Protein AF-A0A4P8L528-F1 (afdb_monomer_lite)

Structure (mmCIF, N/CA/C/O backbone):
data_AF-A0A4P8L528-F1
#
_entry.id   AF-A0A4P8L528-F1
#
loop_
_atom_site.group_PDB
_atom_site.id
_atom_site.type_symbol
_atom_site.label_atom_id
_atom_site.label_alt_id
_atom_site.label_comp_id
_atom_site.label_asym_id
_atom_site.label_entity_id
_atom_site.label_seq_id
_atom_site.pdbx_PDB_ins_code
_atom_site.Cartn_x
_atom_site.Cartn_y
_atom_site.Cartn_z
_atom_site.occupancy
_atom_site.B_iso_or_equiv
_atom_site.auth_seq_id
_atom_site.auth_comp_id
_atom_site.auth_asym_id
_atom_site.auth_atom_id
_atom_site.pdbx_PDB_model_num
ATOM 1 N N . MET A 1 1 ? 51.705 15.250 -77.398 1.00 45.03 1 MET A N 1
ATOM 2 C CA . MET A 1 1 ? 50.300 15.497 -77.783 1.00 45.03 1 MET A CA 1
ATOM 3 C C . MET A 1 1 ? 49.478 14.331 -77.282 1.00 45.03 1 MET A C 1
ATOM 5 O O . MET A 1 1 ? 49.886 13.203 -77.518 1.00 45.03 1 MET A O 1
ATOM 9 N N . ILE A 1 2 ? 48.402 14.587 -76.538 1.00 58.62 2 ILE A N 1
ATOM 10 C CA . ILE A 1 2 ? 47.480 13.536 -76.095 1.00 58.62 2 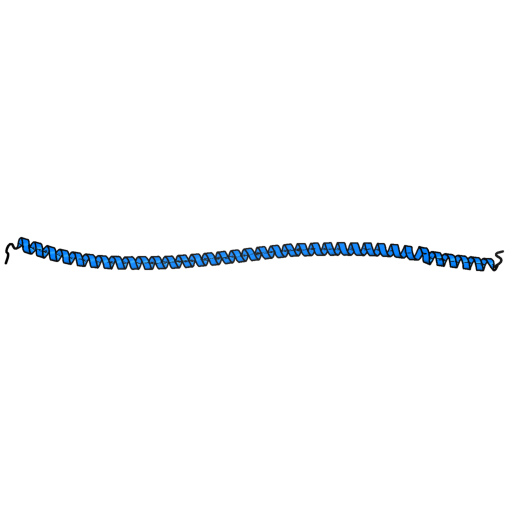ILE A CA 1
ATOM 11 C C . ILE A 1 2 ? 46.756 13.063 -77.354 1.00 58.62 2 ILE A C 1
ATOM 13 O O . ILE A 1 2 ? 45.790 13.682 -77.793 1.00 58.62 2 ILE A O 1
ATOM 17 N N . SER A 1 3 ? 47.293 12.036 -78.007 1.00 61.12 3 SER A N 1
ATOM 18 C CA . SER A 1 3 ? 46.584 11.358 -79.080 1.00 61.12 3 SER A CA 1
ATOM 19 C C . SER A 1 3 ? 45.432 10.602 -78.431 1.00 61.12 3 SER A C 1
ATOM 21 O O . SER A 1 3 ? 45.630 9.724 -77.588 1.00 61.12 3 SER A O 1
ATOM 23 N N . LEU A 1 4 ? 44.214 11.025 -78.766 1.00 63.47 4 LEU A N 1
ATOM 24 C CA . LEU A 1 4 ? 42.974 10.405 -78.326 1.00 63.47 4 LEU A CA 1
ATOM 25 C C . LEU A 1 4 ? 42.874 9.020 -78.984 1.00 63.47 4 LEU A C 1
ATOM 27 O O . LEU A 1 4 ? 42.270 8.853 -80.037 1.00 63.47 4 LEU A O 1
ATOM 31 N N . ASN A 1 5 ? 43.554 8.041 -78.392 1.00 72.75 5 ASN A N 1
ATOM 32 C CA . ASN A 1 5 ? 43.619 6.673 -78.892 1.00 72.75 5 ASN A CA 1
ATOM 33 C C . ASN A 1 5 ? 42.535 5.819 -78.230 1.00 72.75 5 ASN A C 1
ATOM 35 O O . ASN A 1 5 ? 42.133 6.081 -77.094 1.00 72.75 5 ASN A O 1
ATOM 39 N N . ALA A 1 6 ? 42.117 4.743 -78.902 1.00 78.31 6 ALA A N 1
ATOM 40 C CA . ALA A 1 6 ? 41.163 3.763 -78.372 1.00 78.31 6 ALA A CA 1
ATOM 41 C C . ALA A 1 6 ? 41.540 3.251 -76.963 1.00 78.31 6 ALA A C 1
ATOM 43 O O . ALA A 1 6 ? 40.667 2.953 -76.153 1.00 78.31 6 ALA A O 1
ATOM 44 N N . THR A 1 7 ? 42.831 3.238 -76.623 1.00 83.00 7 THR A N 1
ATOM 45 C CA . THR A 1 7 ? 43.360 2.889 -75.298 1.00 83.00 7 THR A CA 1
ATOM 46 C C . THR A 1 7 ? 42.854 3.797 -74.175 1.00 83.00 7 THR A C 1
ATOM 48 O O . THR A 1 7 ? 42.594 3.310 -73.079 1.00 83.00 7 THR A O 1
ATOM 51 N N . LEU A 1 8 ? 42.662 5.098 -74.433 1.00 86.44 8 LEU A N 1
ATOM 52 C CA . LEU A 1 8 ? 42.108 6.038 -73.451 1.00 86.44 8 LEU A CA 1
ATOM 53 C C . LEU A 1 8 ? 40.646 5.691 -73.139 1.00 86.44 8 LEU A C 1
ATOM 55 O O . LEU A 1 8 ? 40.241 5.689 -71.981 1.00 86.44 8 LEU A O 1
ATOM 59 N N . ILE A 1 9 ? 39.870 5.341 -74.169 1.00 87.31 9 ILE A N 1
ATOM 60 C CA . ILE A 1 9 ? 38.470 4.921 -74.025 1.00 87.31 9 ILE A CA 1
ATOM 61 C C . ILE A 1 9 ? 38.394 3.622 -73.213 1.00 87.31 9 ILE A C 1
ATOM 63 O O . ILE A 1 9 ? 37.599 3.525 -72.279 1.00 87.31 9 ILE A O 1
ATOM 67 N N . VAL A 1 10 ? 39.265 2.652 -73.509 1.00 90.00 10 VAL A N 1
ATOM 68 C CA . VAL A 1 10 ? 39.362 1.396 -72.748 1.00 90.00 10 VAL A CA 1
ATOM 69 C C . VAL A 1 10 ? 39.761 1.652 -71.289 1.00 90.00 10 VAL A C 1
ATOM 71 O O . VAL A 1 10 ? 39.169 1.067 -70.385 1.00 90.00 10 VAL A O 1
ATOM 74 N N . GLN A 1 11 ? 40.706 2.559 -71.028 1.00 90.62 11 GLN A N 1
ATOM 75 C CA . GLN A 1 11 ? 41.125 2.915 -69.669 1.00 90.62 11 GLN A CA 1
ATOM 76 C C . GLN A 1 11 ? 40.004 3.598 -68.871 1.00 90.62 11 GLN A C 1
ATOM 78 O O . GLN A 1 11 ? 39.810 3.279 -67.698 1.00 90.62 11 GLN A O 1
ATOM 83 N N . VAL A 1 12 ? 39.234 4.494 -69.498 1.00 93.62 12 VAL A N 1
ATOM 84 C CA . VAL A 1 12 ? 38.057 5.121 -68.872 1.00 93.62 12 VAL A CA 1
ATOM 85 C C . VAL A 1 12 ? 36.981 4.079 -68.575 1.00 93.62 12 VAL A C 1
ATOM 87 O O . VAL A 1 12 ? 36.444 4.064 -67.469 1.00 93.62 12 VAL A O 1
ATOM 90 N N . ALA A 1 13 ? 36.699 3.171 -69.512 1.00 94.12 13 ALA A N 1
ATOM 91 C CA . ALA A 1 13 ? 35.741 2.089 -69.295 1.00 94.12 13 ALA A CA 1
ATOM 92 C C . ALA A 1 13 ? 36.164 1.176 -68.129 1.00 94.12 13 ALA A C 1
ATOM 94 O O . ALA A 1 13 ? 35.337 0.836 -67.283 1.00 94.12 13 ALA A O 1
ATOM 95 N N . LEU A 1 14 ? 37.454 0.838 -68.033 1.00 93.62 14 LEU A N 1
ATOM 96 C CA . LEU A 1 14 ? 37.996 0.039 -66.933 1.00 93.62 14 LEU A CA 1
ATOM 97 C C . LEU A 1 14 ? 37.909 0.779 -65.590 1.00 93.62 14 LEU A C 1
ATOM 99 O O . LEU A 1 14 ? 37.520 0.182 -64.589 1.00 93.62 14 LEU A O 1
ATOM 103 N N . PHE A 1 15 ? 38.221 2.079 -65.563 1.00 95.06 15 PHE A N 1
ATOM 104 C CA . PHE A 1 15 ? 38.097 2.908 -64.363 1.00 95.06 15 PHE A CA 1
ATOM 105 C C . PHE A 1 15 ? 36.643 3.015 -63.890 1.00 95.06 15 PHE A C 1
ATOM 107 O O . PHE A 1 15 ? 36.373 2.848 -62.703 1.00 95.06 15 PHE A O 1
ATOM 114 N N . LEU A 1 16 ? 35.694 3.224 -64.807 1.00 95.56 16 LEU A N 1
ATOM 115 C CA . LEU A 1 16 ? 34.265 3.236 -64.484 1.00 95.56 16 LEU A CA 1
ATOM 116 C C . LEU A 1 16 ? 33.781 1.865 -63.996 1.00 95.56 16 LEU A C 1
ATOM 118 O O . LEU A 1 16 ? 33.020 1.799 -63.031 1.00 95.56 16 LEU A O 1
ATOM 122 N N . GLY A 1 17 ? 34.258 0.773 -64.602 1.00 95.56 17 GLY A N 1
ATOM 123 C CA . GLY A 1 17 ? 33.993 -0.588 -64.136 1.00 95.56 17 GLY A CA 1
ATOM 124 C C . GLY A 1 17 ? 34.519 -0.830 -62.718 1.00 95.56 17 GLY A C 1
ATOM 125 O O . GLY A 1 17 ? 33.781 -1.315 -61.860 1.00 95.56 17 GLY A O 1
ATOM 126 N N . LEU A 1 18 ? 35.759 -0.424 -62.434 1.00 94.12 18 LEU A N 1
ATOM 127 C CA . LEU A 1 18 ? 36.357 -0.511 -61.100 1.00 94.12 18 LEU A CA 1
ATOM 128 C C . LEU A 1 18 ? 35.583 0.330 -60.079 1.00 94.12 18 LEU A C 1
ATOM 130 O O . LEU A 1 18 ? 35.301 -0.153 -58.985 1.00 94.12 18 LEU A O 1
ATOM 134 N N . LEU A 1 19 ? 35.203 1.561 -60.433 1.00 93.88 19 LEU A N 1
ATOM 135 C CA . LEU A 1 19 ? 34.415 2.445 -59.574 1.00 93.88 19 LEU A CA 1
ATOM 136 C C . LEU A 1 19 ? 33.054 1.820 -59.262 1.00 93.88 19 LEU A C 1
ATOM 138 O O . LEU A 1 19 ? 32.632 1.818 -58.107 1.00 93.88 19 LEU A O 1
ATOM 142 N N . PHE A 1 20 ? 32.394 1.221 -60.254 1.00 94.88 20 PHE A N 1
ATOM 143 C CA . PHE A 1 20 ? 31.135 0.511 -60.051 1.00 94.88 20 PHE A CA 1
ATOM 144 C C . PHE A 1 20 ? 31.289 -0.669 -59.082 1.00 94.88 20 PHE A C 1
ATOM 146 O O . PHE A 1 20 ? 30.510 -0.790 -58.132 1.00 94.88 20 PHE A O 1
ATOM 153 N N . VAL A 1 21 ? 32.321 -1.500 -59.269 1.00 94.38 21 VAL A N 1
ATOM 154 C CA . VAL A 1 21 ? 32.621 -2.626 -58.372 1.00 94.38 21 VAL A CA 1
ATOM 155 C C . VAL A 1 21 ? 32.934 -2.129 -56.960 1.00 94.38 21 VAL A C 1
ATOM 157 O O . VAL A 1 21 ? 32.362 -2.638 -55.999 1.00 94.38 21 VAL A O 1
ATOM 160 N N . LEU A 1 22 ? 33.768 -1.099 -56.815 1.00 91.75 22 LEU A N 1
ATOM 161 C CA . LEU A 1 22 ? 34.143 -0.535 -55.517 1.00 91.75 22 LEU A CA 1
ATOM 162 C C . LEU A 1 22 ? 32.946 0.102 -54.797 1.00 91.75 22 LEU A C 1
ATOM 164 O O . LEU A 1 22 ? 32.767 -0.084 -53.593 1.00 91.75 22 LEU A O 1
ATOM 168 N N . ASN A 1 23 ? 32.083 0.806 -55.528 1.00 91.44 23 ASN A N 1
ATOM 169 C CA . ASN A 1 23 ? 30.860 1.383 -54.980 1.00 91.44 23 ASN A CA 1
ATOM 170 C C . ASN A 1 23 ? 29.905 0.295 -54.466 1.00 91.44 23 ASN A C 1
ATOM 172 O O . ASN A 1 23 ? 29.353 0.407 -53.368 1.00 91.44 23 ASN A O 1
ATOM 176 N N . ARG A 1 24 ? 29.747 -0.791 -55.235 1.00 92.12 24 ARG A N 1
ATOM 177 C CA . ARG A 1 24 ? 28.898 -1.933 -54.873 1.00 92.12 24 ARG A CA 1
ATOM 178 C C . ARG A 1 24 ? 29.468 -2.726 -53.693 1.00 92.12 24 ARG A C 1
ATOM 180 O O . ARG A 1 24 ? 28.686 -3.147 -52.843 1.00 92.12 24 ARG A O 1
ATOM 187 N N . LEU A 1 25 ? 30.786 -2.935 -53.656 1.00 92.69 25 LEU A N 1
ATOM 188 C CA . LEU A 1 25 ? 31.451 -3.850 -52.724 1.00 92.69 25 LEU A CA 1
ATOM 189 C C . LEU A 1 25 ? 31.930 -3.182 -51.427 1.00 92.69 25 LEU A C 1
ATOM 191 O O . LEU A 1 25 ? 31.950 -3.845 -50.399 1.00 92.69 25 LEU A O 1
ATOM 195 N N . MET A 1 26 ? 32.299 -1.897 -51.446 1.00 90.81 26 MET A N 1
ATOM 196 C CA . MET A 1 26 ? 32.796 -1.184 -50.259 1.00 90.81 26 MET A CA 1
ATOM 197 C C . MET A 1 26 ? 31.900 -0.029 -49.820 1.00 90.81 26 MET A C 1
ATOM 199 O O . MET A 1 26 ? 31.471 -0.003 -48.669 1.00 90.81 26 MET A O 1
ATOM 203 N N . ILE A 1 27 ? 31.593 0.919 -50.708 1.00 90.38 27 ILE A N 1
ATOM 204 C CA . ILE A 1 27 ? 30.944 2.179 -50.298 1.00 90.38 27 ILE A CA 1
ATOM 205 C C . ILE A 1 27 ? 29.537 1.917 -49.740 1.00 90.38 27 ILE A C 1
ATOM 207 O O . ILE A 1 27 ? 29.205 2.354 -48.638 1.00 90.38 27 ILE A O 1
ATOM 211 N N . GLN A 1 28 ? 28.728 1.141 -50.468 1.00 91.25 28 GLN A N 1
ATOM 212 C CA . GLN A 1 28 ? 27.383 0.740 -50.045 1.00 91.25 28 GLN A CA 1
ATOM 213 C C . GLN A 1 28 ? 27.354 0.011 -48.685 1.00 91.25 28 GLN A C 1
ATOM 215 O O . GLN A 1 28 ? 26.610 0.457 -47.808 1.00 91.25 28 GLN A O 1
ATOM 220 N N . PRO A 1 29 ? 28.106 -1.089 -48.463 1.00 91.56 29 PRO A N 1
ATOM 221 C CA . PRO A 1 29 ? 28.043 -1.810 -47.192 1.00 91.56 29 PRO A CA 1
ATOM 222 C C . PRO A 1 29 ? 28.608 -1.016 -46.011 1.00 91.56 29 PRO A C 1
ATOM 224 O O . PRO A 1 29 ? 28.029 -1.079 -44.929 1.00 91.56 29 PRO A O 1
ATOM 227 N N . ILE A 1 30 ? 29.670 -0.224 -46.202 1.00 92.56 30 ILE A N 1
ATOM 228 C CA . ILE A 1 30 ? 30.233 0.609 -45.125 1.00 92.56 30 ILE A CA 1
ATOM 229 C C . ILE A 1 30 ? 29.211 1.653 -44.668 1.00 92.56 30 ILE A C 1
ATOM 231 O O . ILE A 1 30 ? 28.976 1.805 -43.470 1.00 92.56 30 ILE A O 1
ATOM 235 N N . HIS A 1 31 ? 28.555 2.335 -45.610 1.00 93.25 31 HIS A N 1
ATOM 236 C CA . HIS A 1 31 ? 27.549 3.339 -45.273 1.00 93.25 31 HIS A CA 1
ATOM 237 C C . HIS A 1 31 ? 26.336 2.727 -44.559 1.00 93.25 31 HIS A C 1
ATOM 239 O O . HIS A 1 31 ? 25.850 3.281 -43.575 1.00 93.25 31 HIS A O 1
ATOM 245 N N . ARG A 1 32 ? 25.876 1.548 -45.007 1.00 93.56 32 ARG A N 1
ATOM 246 C CA . ARG A 1 32 ? 24.792 0.811 -44.335 1.00 93.56 32 ARG A CA 1
ATOM 247 C C . ARG A 1 32 ? 25.153 0.457 -42.895 1.00 93.56 32 ARG A C 1
ATOM 249 O O . ARG A 1 32 ? 24.345 0.707 -42.011 1.00 93.56 32 ARG A O 1
ATOM 256 N N . LEU A 1 33 ? 26.365 -0.045 -42.654 1.00 93.44 33 LEU A N 1
ATOM 257 C CA . LEU A 1 33 ? 26.818 -0.413 -41.311 1.00 93.44 33 LEU A CA 1
ATOM 258 C C . LEU A 1 33 ? 26.883 0.795 -40.364 1.00 93.44 33 LEU A C 1
ATOM 260 O O . LEU A 1 33 ? 26.537 0.679 -39.190 1.00 93.44 33 LEU A O 1
ATOM 264 N N . ILE A 1 34 ? 27.326 1.955 -40.858 1.00 94.06 34 ILE A N 1
ATOM 265 C CA . ILE A 1 34 ? 27.357 3.191 -40.062 1.00 94.06 34 ILE A CA 1
ATOM 266 C C . ILE A 1 34 ? 25.931 3.617 -39.697 1.00 94.06 34 ILE A C 1
ATOM 268 O O . ILE A 1 34 ? 25.652 3.848 -38.522 1.00 94.06 34 ILE A O 1
ATOM 272 N N . LEU A 1 35 ? 25.018 3.649 -40.673 1.00 95.38 35 LEU A N 1
ATOM 273 C CA . LEU A 1 35 ? 23.615 3.999 -40.437 1.00 95.38 35 LEU A CA 1
ATOM 274 C C . LEU A 1 35 ? 22.931 3.042 -39.457 1.00 95.38 35 LEU A C 1
ATOM 276 O O . LEU A 1 35 ? 22.220 3.496 -38.564 1.00 95.38 35 LEU A O 1
ATOM 280 N N . GLU A 1 36 ? 23.162 1.738 -39.601 1.00 95.44 36 GLU A N 1
ATOM 281 C CA . GLU A 1 36 ? 22.602 0.711 -38.722 1.00 95.44 36 GLU A CA 1
ATOM 282 C C . GLU A 1 36 ? 23.106 0.877 -37.285 1.00 95.44 36 GLU A C 1
ATOM 284 O O . GLU A 1 36 ? 22.314 0.860 -36.345 1.00 95.44 36 GLU A O 1
ATOM 289 N N . ARG A 1 37 ? 24.407 1.137 -37.100 1.00 95.50 37 ARG A N 1
ATOM 290 C CA . ARG A 1 37 ? 24.972 1.434 -35.774 1.00 95.50 37 ARG A CA 1
ATOM 291 C C . ARG A 1 37 ? 24.363 2.685 -35.162 1.00 95.50 37 ARG A C 1
ATOM 293 O O . ARG A 1 37 ? 24.012 2.676 -33.985 1.00 95.50 37 ARG A O 1
ATOM 300 N N . GLU A 1 38 ? 24.227 3.756 -35.935 1.00 95.69 38 GLU A N 1
ATOM 301 C CA . GLU A 1 38 ? 23.597 4.971 -35.433 1.00 95.69 38 GLU A CA 1
ATOM 302 C C . GLU A 1 38 ? 22.125 4.758 -35.069 1.00 95.69 38 GLU A C 1
ATOM 304 O O . GLU A 1 38 ? 21.674 5.263 -34.042 1.00 95.69 38 GLU A O 1
ATOM 309 N N . GLN A 1 39 ? 21.368 4.023 -35.891 1.00 96.56 39 GLN A N 1
ATOM 310 C CA . GLN A 1 39 ? 19.979 3.667 -35.596 1.00 96.56 39 GLN A CA 1
ATOM 311 C C . GLN A 1 39 ? 19.897 2.850 -34.311 1.00 96.56 39 GLN A C 1
ATOM 313 O O . GLN A 1 39 ? 19.163 3.233 -33.408 1.00 96.56 39 GLN A O 1
ATOM 318 N N . HIS A 1 40 ? 20.727 1.817 -34.175 1.00 96.00 40 HIS A N 1
ATOM 319 C CA . HIS A 1 40 ? 20.752 0.979 -32.984 1.00 96.00 40 HIS A CA 1
ATOM 320 C C . HIS A 1 40 ? 21.070 1.778 -31.711 1.00 96.00 40 HIS A C 1
ATOM 322 O O . HIS A 1 40 ? 20.409 1.612 -30.689 1.00 96.00 40 HIS A O 1
ATOM 328 N N . LEU A 1 41 ? 22.039 2.699 -31.771 1.00 95.69 41 LEU A N 1
ATOM 329 C CA . LEU A 1 41 ? 22.369 3.570 -30.639 1.00 95.69 41 LEU A CA 1
ATOM 330 C C . LEU A 1 41 ? 21.241 4.552 -30.302 1.00 95.69 41 LEU A C 1
ATOM 332 O O . LEU A 1 41 ? 20.975 4.793 -29.122 1.00 95.69 41 LEU A O 1
ATOM 336 N N . ARG A 1 42 ? 20.574 5.120 -31.315 1.00 96.69 42 ARG A N 1
ATOM 337 C CA . ARG A 1 42 ? 19.405 5.988 -31.111 1.00 96.69 42 ARG A CA 1
ATOM 338 C C . ARG A 1 42 ? 18.256 5.219 -30.466 1.00 96.69 42 ARG A C 1
ATOM 340 O O . ARG A 1 42 ? 17.695 5.698 -29.484 1.00 96.69 42 ARG A O 1
ATOM 347 N N . ASP A 1 43 ? 17.957 4.026 -30.961 1.00 96.81 43 ASP A N 1
ATOM 348 C CA . ASP A 1 43 ? 16.889 3.181 -30.433 1.00 96.81 43 ASP A CA 1
ATOM 349 C C . ASP A 1 43 ? 17.179 2.759 -28.996 1.00 96.81 43 ASP A C 1
ATOM 351 O O . ASP A 1 43 ? 16.310 2.884 -28.135 1.00 96.81 43 ASP A O 1
ATOM 355 N N . LEU A 1 44 ? 18.417 2.356 -28.697 1.00 95.69 44 LEU A N 1
ATOM 356 C CA . LEU A 1 44 ? 18.822 2.004 -27.340 1.00 95.69 44 LEU A CA 1
ATOM 357 C C . LEU A 1 44 ? 18.689 3.198 -26.384 1.00 95.69 44 LEU A C 1
ATOM 359 O O . LEU A 1 44 ? 18.203 3.050 -25.264 1.00 95.69 44 LEU A O 1
ATOM 363 N N . ARG A 1 45 ? 19.062 4.404 -26.829 1.00 96.38 45 ARG A N 1
ATOM 364 C CA . ARG A 1 45 ? 18.900 5.630 -26.037 1.00 96.38 45 ARG A CA 1
ATOM 365 C C . ARG A 1 45 ? 17.428 5.960 -25.783 1.00 96.38 45 ARG A C 1
ATOM 367 O O . ARG A 1 45 ? 17.078 6.293 -24.652 1.00 96.38 45 ARG A O 1
ATOM 374 N N . ASN A 1 46 ? 16.576 5.827 -26.797 1.00 96.88 46 ASN A N 1
ATOM 375 C CA . ASN A 1 46 ? 15.133 6.038 -26.669 1.00 96.88 46 ASN A CA 1
ATOM 376 C C . ASN A 1 46 ? 14.502 5.011 -25.720 1.00 96.88 46 ASN A C 1
ATOM 378 O O . ASN A 1 46 ? 13.701 5.374 -24.860 1.00 96.88 46 ASN A O 1
ATOM 382 N N . GLN A 1 47 ? 14.907 3.742 -25.819 1.00 96.38 47 GLN A N 1
ATOM 383 C CA . GLN A 1 47 ? 14.463 2.691 -24.907 1.00 96.38 47 GLN A CA 1
ATOM 384 C C . GLN A 1 47 ? 14.868 3.010 -23.468 1.00 96.38 47 GLN A C 1
ATOM 386 O O . GLN A 1 47 ? 14.006 3.013 -22.592 1.00 96.38 47 GLN A O 1
ATOM 391 N N . LEU A 1 48 ? 16.133 3.362 -23.219 1.00 95.69 48 LEU A N 1
ATOM 392 C CA . LEU A 1 48 ? 16.608 3.753 -21.887 1.00 95.69 48 LEU A CA 1
ATOM 393 C C . LEU A 1 48 ? 15.833 4.943 -21.313 1.00 95.69 48 LEU A C 1
ATOM 395 O O . LEU A 1 48 ? 15.461 4.916 -20.139 1.00 95.69 48 LEU A O 1
ATOM 399 N N . GLN A 1 49 ? 15.549 5.961 -22.129 1.00 96.62 49 GLN A N 1
ATOM 400 C CA . GLN A 1 49 ? 14.736 7.095 -21.699 1.00 96.62 49 GLN A CA 1
ATOM 401 C C . GLN A 1 49 ? 13.316 6.649 -21.327 1.00 96.62 49 GLN A C 1
ATOM 403 O O . GLN A 1 49 ? 12.840 6.976 -20.240 1.00 96.62 49 GLN A O 1
ATOM 408 N N . SER A 1 50 ? 12.671 5.844 -22.175 1.00 96.75 50 SER A N 1
ATOM 409 C CA . SER A 1 50 ? 11.322 5.334 -21.908 1.00 96.75 50 SER A CA 1
ATOM 410 C C . SER A 1 50 ? 11.261 4.469 -20.643 1.00 96.75 50 SER A C 1
ATOM 412 O O . SER A 1 50 ? 10.347 4.628 -19.837 1.00 96.75 50 SER A O 1
ATOM 414 N N . PHE A 1 51 ? 12.268 3.6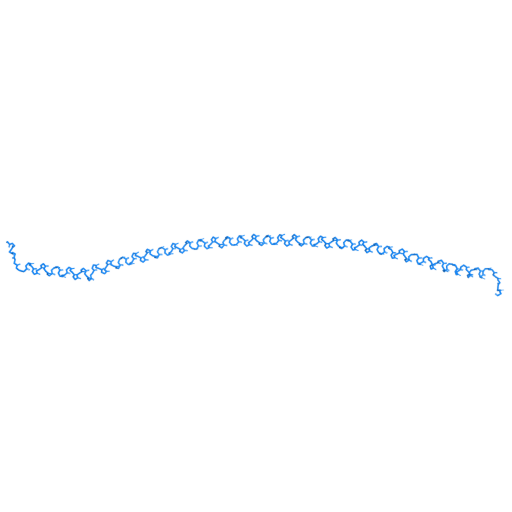23 -20.395 1.00 95.38 51 PHE A N 1
ATOM 415 C CA . PHE A 1 51 ? 12.386 2.854 -19.156 1.00 95.38 51 PHE A CA 1
ATOM 416 C C . PHE A 1 51 ? 12.549 3.755 -17.934 1.00 95.38 51 PHE A C 1
ATOM 418 O O . PHE A 1 51 ? 11.927 3.505 -16.903 1.00 95.38 51 PHE A O 1
ATOM 425 N N . HIS A 1 52 ? 13.351 4.816 -18.034 1.00 95.75 52 HIS A N 1
ATOM 426 C CA . HIS A 1 52 ? 13.519 5.762 -16.936 1.00 95.75 52 HIS A CA 1
ATOM 427 C C . HIS A 1 52 ? 12.209 6.495 -16.611 1.00 95.75 52 HIS A C 1
ATOM 429 O O . HIS A 1 52 ? 11.835 6.621 -15.443 1.00 95.75 52 HIS A O 1
ATOM 435 N N . GLU A 1 53 ? 11.470 6.917 -17.637 1.00 96.94 53 GLU A N 1
ATOM 436 C CA . GLU A 1 53 ? 10.155 7.544 -17.485 1.00 96.94 53 GLU A CA 1
ATOM 437 C C . GLU A 1 53 ? 9.129 6.576 -16.876 1.00 96.94 53 GLU A C 1
ATOM 439 O O . GLU A 1 53 ? 8.425 6.945 -15.933 1.00 96.94 53 GLU A O 1
ATOM 444 N N . GLN A 1 54 ? 9.089 5.321 -17.334 1.00 96.19 54 GLN A N 1
ATOM 445 C CA . GLN A 1 54 ? 8.222 4.277 -16.776 1.00 96.19 54 GLN A CA 1
ATOM 446 C C . GLN A 1 54 ? 8.560 3.961 -15.316 1.00 96.19 54 GLN A C 1
ATOM 448 O O . GLN A 1 54 ? 7.654 3.823 -14.492 1.00 96.19 54 GLN A O 1
ATOM 453 N N . LEU A 1 55 ? 9.846 3.889 -14.959 1.00 96.00 55 LEU A N 1
ATOM 454 C CA . LEU A 1 55 ? 10.288 3.707 -13.574 1.00 96.00 55 LEU A CA 1
ATOM 455 C C . LEU A 1 55 ? 9.853 4.880 -12.693 1.00 96.00 55 LEU A C 1
ATOM 457 O O . LEU A 1 55 ? 9.313 4.668 -11.605 1.00 96.00 55 LEU A O 1
ATOM 461 N N . ALA A 1 56 ? 10.029 6.115 -13.166 1.00 96.50 56 ALA A N 1
ATOM 462 C CA . ALA A 1 56 ? 9.603 7.306 -12.441 1.00 96.50 56 ALA A CA 1
ATOM 463 C C . ALA A 1 56 ? 8.075 7.349 -12.255 1.00 96.50 56 ALA A C 1
ATOM 465 O O . ALA A 1 56 ? 7.594 7.663 -11.163 1.00 96.50 56 ALA A O 1
ATOM 466 N N . GLN A 1 57 ? 7.303 7.002 -13.289 1.00 97.00 57 GLN A N 1
ATOM 467 C CA . GLN A 1 57 ? 5.843 6.902 -13.209 1.00 97.00 57 GLN A CA 1
ATOM 468 C C . GLN A 1 57 ? 5.404 5.809 -12.231 1.00 97.00 57 GLN A C 1
ATOM 470 O O . GLN A 1 57 ? 4.602 6.079 -11.338 1.00 97.00 57 GLN A O 1
ATOM 475 N N . THR A 1 58 ? 5.988 4.615 -12.331 1.00 95.75 58 THR A N 1
ATOM 476 C CA . THR A 1 58 ? 5.683 3.478 -11.451 1.00 95.75 58 THR A CA 1
ATOM 477 C C . THR A 1 58 ? 6.004 3.805 -9.995 1.00 95.75 58 THR A C 1
ATOM 479 O O . THR A 1 58 ? 5.195 3.547 -9.108 1.00 95.75 58 THR A O 1
ATOM 482 N N . SER A 1 59 ? 7.146 4.447 -9.732 1.00 95.38 59 SER A N 1
ATOM 483 C CA . SER A 1 59 ? 7.518 4.900 -8.387 1.00 95.38 59 SER A CA 1
ATOM 484 C C . SER A 1 59 ? 6.496 5.892 -7.818 1.00 95.38 59 SER A C 1
ATOM 486 O O . SER A 1 59 ? 6.027 5.727 -6.688 1.00 95.38 59 SER A O 1
ATOM 488 N N . ARG A 1 60 ? 6.069 6.878 -8.620 1.00 96.94 60 ARG A N 1
ATOM 489 C CA . ARG A 1 60 ? 5.015 7.830 -8.230 1.00 96.94 60 ARG A CA 1
ATOM 490 C C . ARG A 1 60 ? 3.683 7.130 -7.967 1.00 96.94 60 ARG A C 1
ATOM 492 O O . ARG A 1 60 ? 2.995 7.482 -7.012 1.00 96.94 60 ARG A O 1
ATOM 499 N N . ASP A 1 61 ? 3.317 6.139 -8.773 1.00 97.06 61 ASP A N 1
ATOM 500 C CA . ASP A 1 61 ? 2.090 5.365 -8.578 1.00 97.06 61 ASP A CA 1
ATOM 501 C C . ASP A 1 61 ? 2.118 4.523 -7.311 1.00 97.06 61 ASP A C 1
ATOM 503 O O . ASP A 1 61 ? 1.139 4.528 -6.564 1.00 97.06 61 ASP A O 1
ATOM 507 N N . ILE A 1 62 ? 3.239 3.867 -7.019 1.00 96.31 62 ILE A N 1
ATOM 508 C CA . ILE A 1 62 ? 3.429 3.125 -5.772 1.00 96.31 62 ILE A CA 1
ATOM 509 C C . ILE A 1 62 ? 3.287 4.070 -4.576 1.00 96.31 62 ILE A C 1
ATOM 511 O O . ILE A 1 62 ? 2.518 3.781 -3.661 1.00 96.31 62 ILE A O 1
ATOM 515 N N . GLN A 1 63 ? 3.944 5.233 -4.601 1.00 96.56 63 GLN A N 1
ATOM 516 C CA . GLN A 1 63 ? 3.822 6.227 -3.530 1.00 96.56 63 GLN A CA 1
ATOM 517 C C . GLN A 1 63 ? 2.384 6.733 -3.360 1.00 96.56 63 GLN A C 1
ATOM 519 O O . GLN A 1 63 ? 1.911 6.890 -2.233 1.00 96.56 63 GLN A O 1
ATOM 524 N N . ARG A 1 64 ? 1.663 6.977 -4.463 1.00 96.94 64 ARG A N 1
ATOM 525 C CA . ARG A 1 64 ? 0.248 7.377 -4.422 1.00 96.94 64 ARG A CA 1
ATOM 526 C C . ARG A 1 64 ? -0.633 6.288 -3.818 1.00 96.94 64 ARG A C 1
ATOM 528 O O . ARG A 1 64 ? -1.465 6.595 -2.970 1.00 96.94 64 ARG A O 1
ATOM 535 N N . ARG A 1 65 ? -0.450 5.034 -4.239 1.00 96.38 65 ARG A N 1
ATOM 536 C CA . ARG A 1 65 ? -1.202 3.883 -3.719 1.00 96.38 65 ARG A CA 1
ATOM 537 C C . ARG A 1 65 ? -0.930 3.661 -2.237 1.00 96.38 65 ARG A C 1
ATOM 539 O O . ARG A 1 65 ? -1.881 3.470 -1.493 1.00 96.38 65 ARG A O 1
ATOM 546 N N . LEU A 1 66 ? 0.326 3.769 -1.806 1.00 97.12 66 LEU A N 1
ATOM 547 C CA . LEU A 1 66 ? 0.696 3.649 -0.397 1.00 97.12 66 LEU A CA 1
ATOM 548 C C . LEU A 1 66 ? 0.009 4.724 0.453 1.00 97.12 66 LEU A C 1
ATOM 550 O O . LEU A 1 66 ? -0.630 4.401 1.448 1.00 97.12 66 LEU A O 1
ATOM 554 N N . LYS A 1 67 ? 0.055 5.991 0.019 1.00 97.31 67 LYS A N 1
ATOM 555 C CA . LYS A 1 67 ? -0.631 7.086 0.721 1.00 97.31 67 LYS A CA 1
ATOM 556 C C . LYS A 1 67 ? -2.144 6.876 0.806 1.00 97.31 67 LYS A C 1
ATOM 558 O O . LYS A 1 67 ? -2.716 7.131 1.860 1.00 97.31 67 LYS A O 1
ATOM 563 N N . ARG A 1 68 ? -2.787 6.412 -0.272 1.00 97.06 68 ARG A N 1
ATOM 564 C CA . ARG A 1 68 ? -4.226 6.097 -0.258 1.00 97.06 68 ARG A CA 1
ATOM 565 C C . ARG A 1 68 ? -4.542 4.956 0.701 1.00 97.06 68 ARG A C 1
ATOM 567 O O . ARG A 1 68 ? -5.418 5.117 1.537 1.00 97.06 68 ARG A O 1
ATOM 574 N N . ALA A 1 69 ? -3.778 3.867 0.651 1.00 96.44 69 ALA A N 1
ATOM 575 C CA . ALA A 1 69 ? -3.959 2.735 1.555 1.00 96.44 69 ALA A CA 1
ATOM 576 C C . ALA A 1 69 ? -3.789 3.143 3.030 1.00 96.44 69 ALA A C 1
ATOM 578 O O . ALA A 1 69 ? -4.567 2.724 3.882 1.00 96.44 69 ALA A O 1
ATOM 579 N N . GLU A 1 70 ? -2.816 4.004 3.344 1.00 96.50 70 GLU A N 1
ATOM 580 C CA . GLU A 1 70 ? -2.666 4.553 4.695 1.00 96.50 70 GLU A CA 1
ATOM 581 C C . GLU A 1 70 ? -3.851 5.428 5.120 1.00 96.50 70 GLU A C 1
ATOM 583 O O . GLU A 1 70 ? -4.242 5.394 6.286 1.00 96.50 70 GLU A O 1
ATOM 588 N N . GLN A 1 71 ? -4.399 6.240 4.213 1.00 97.50 71 GLN A N 1
ATOM 589 C CA . GLN A 1 71 ? -5.572 7.073 4.492 1.00 97.50 71 GLN A CA 1
ATOM 590 C C . GLN A 1 71 ? -6.809 6.208 4.741 1.00 97.50 71 GLN A C 1
ATOM 592 O O . GLN A 1 71 ? -7.442 6.352 5.785 1.00 97.50 71 GLN A O 1
ATOM 597 N N . GLU A 1 72 ? -7.083 5.251 3.856 1.00 97.06 72 GLU A N 1
ATOM 598 C CA . GLU A 1 72 ? -8.184 4.292 3.990 1.00 97.06 72 GLU A CA 1
ATOM 599 C C . GLU A 1 72 ? -8.068 3.495 5.297 1.00 97.06 72 GLU A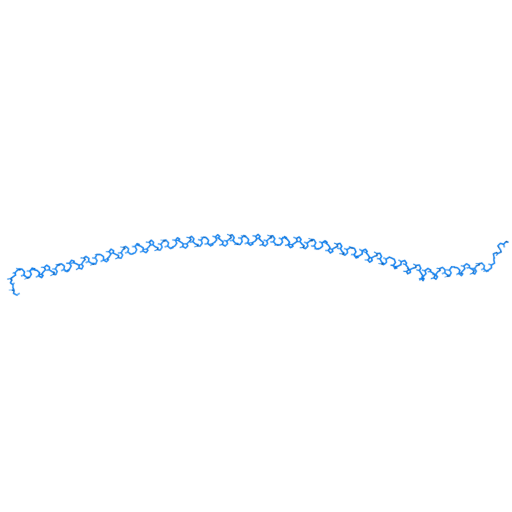 C 1
ATOM 601 O O . GLU A 1 72 ? -9.034 3.384 6.049 1.00 97.06 72 GLU A O 1
ATOM 606 N N . ALA A 1 73 ? -6.871 3.011 5.645 1.00 96.25 73 ALA A N 1
ATOM 607 C CA . ALA A 1 73 ? -6.650 2.298 6.902 1.00 96.25 73 ALA A CA 1
ATOM 608 C C . ALA A 1 73 ? -6.944 3.169 8.137 1.00 96.25 73 ALA A C 1
ATOM 610 O O . ALA A 1 73 ? -7.544 2.689 9.104 1.00 96.25 73 ALA A O 1
ATOM 611 N N . ARG A 1 74 ? -6.553 4.453 8.116 1.00 96.56 74 ARG A N 1
ATOM 612 C CA . ARG A 1 74 ? -6.858 5.402 9.202 1.00 96.56 74 ARG A CA 1
ATOM 613 C C . ARG A 1 74 ? -8.355 5.681 9.298 1.00 96.56 74 ARG A C 1
ATOM 615 O O . ARG A 1 74 ? -8.881 5.731 10.408 1.00 96.56 74 ARG A O 1
ATOM 622 N N . GLU A 1 75 ? -9.039 5.837 8.170 1.00 97.38 75 GLU A N 1
ATOM 623 C CA . GLU A 1 75 ? -10.489 6.042 8.127 1.00 97.38 75 GLU A CA 1
ATOM 624 C C . GLU A 1 75 ? -11.245 4.830 8.673 1.00 97.38 75 GLU A C 1
ATOM 626 O O . GLU A 1 75 ? -12.112 4.989 9.535 1.00 97.38 75 GLU A O 1
ATOM 631 N N . VAL A 1 76 ? -10.859 3.621 8.259 1.00 97.38 76 VAL A N 1
ATOM 632 C CA . VAL A 1 76 ? -11.438 2.365 8.752 1.00 97.38 76 VAL A CA 1
ATOM 633 C C . VAL A 1 76 ? -11.193 2.206 10.253 1.00 97.38 76 VAL A C 1
ATOM 635 O O . VAL A 1 76 ? -12.132 1.928 10.997 1.00 97.38 76 VAL A O 1
ATOM 638 N N . GLN A 1 77 ? -9.974 2.459 10.746 1.00 96.44 77 GLN A N 1
ATOM 639 C CA . GLN A 1 77 ? -9.704 2.446 12.191 1.00 96.44 77 GLN A CA 1
ATOM 640 C C . GLN A 1 77 ? -10.530 3.484 12.956 1.00 96.44 77 GLN A C 1
ATOM 642 O O . GLN A 1 77 ? -11.040 3.185 14.037 1.00 96.44 77 GLN A O 1
ATOM 647 N N . ALA A 1 78 ? -10.674 4.697 12.422 1.00 96.81 78 ALA A N 1
ATOM 648 C CA . ALA A 1 78 ? -11.483 5.740 13.044 1.00 96.81 78 ALA A CA 1
ATOM 649 C C . ALA A 1 78 ? -12.982 5.395 13.039 1.00 96.81 78 ALA A C 1
ATOM 651 O O . ALA A 1 78 ? -13.691 5.759 13.976 1.00 96.81 78 ALA A O 1
ATOM 652 N N . GLY A 1 79 ? -13.472 4.704 12.005 1.00 96.94 79 GLY A N 1
ATOM 653 C CA . GLY A 1 79 ? -14.823 4.141 11.951 1.00 96.94 79 GLY A CA 1
ATOM 654 C C . GLY A 1 79 ? -15.025 3.077 13.026 1.00 96.94 79 GLY A C 1
ATOM 655 O O . GLY A 1 79 ? -15.855 3.259 13.912 1.00 96.94 79 GLY A O 1
ATOM 656 N N . MET A 1 80 ? -14.170 2.050 13.041 1.00 96.38 80 MET A N 1
ATOM 657 C CA . MET A 1 80 ? -14.234 0.967 14.029 1.00 96.38 80 MET A CA 1
ATOM 658 C C . MET A 1 80 ? -14.169 1.477 15.471 1.00 96.38 80 MET A C 1
ATOM 660 O O . MET A 1 80 ? -14.914 1.002 16.318 1.00 96.38 80 MET A O 1
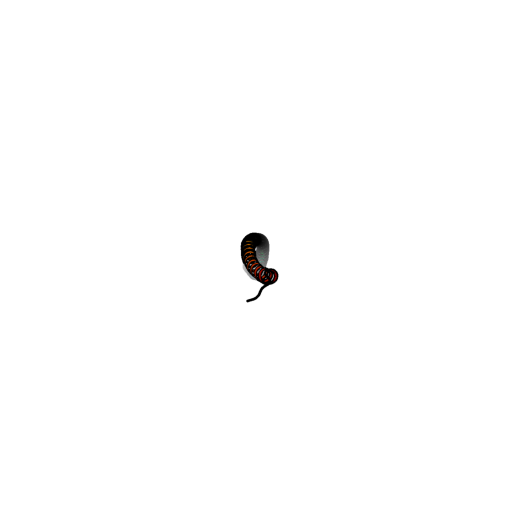ATOM 664 N N . ARG A 1 81 ? -13.318 2.470 15.769 1.00 96.56 81 ARG A N 1
ATOM 665 C CA . ARG A 1 81 ? -13.258 3.081 17.110 1.00 96.56 81 ARG A CA 1
ATOM 666 C C . ARG A 1 81 ? -14.550 3.802 17.485 1.00 96.56 81 ARG A C 1
ATOM 668 O O . ARG A 1 81 ? -14.977 3.712 18.630 1.00 96.56 81 ARG A O 1
ATOM 675 N N . ARG A 1 82 ? -15.167 4.523 16.544 1.00 96.88 82 ARG A N 1
ATOM 676 C CA . ARG A 1 82 ? -16.444 5.211 16.784 1.00 96.88 82 ARG A CA 1
ATOM 677 C C . ARG A 1 82 ? -17.574 4.219 17.028 1.00 96.88 82 ARG A C 1
ATOM 679 O O . ARG A 1 82 ? -18.337 4.415 1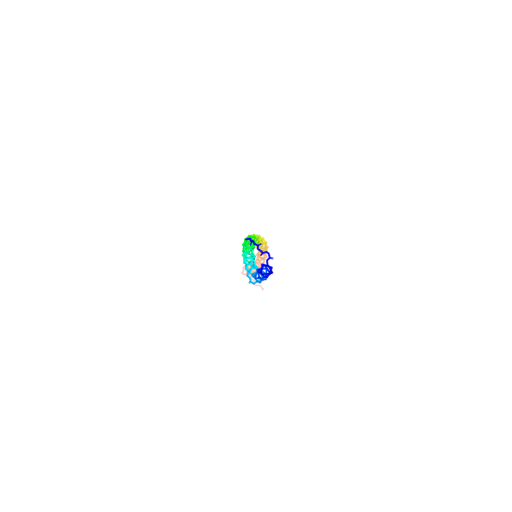7.969 1.00 96.88 82 ARG A O 1
ATOM 686 N N . ASP A 1 83 ? -17.641 3.157 16.236 1.00 96.62 83 ASP A N 1
ATOM 687 C CA . ASP A 1 83 ? -18.659 2.119 16.397 1.00 96.62 83 ASP A CA 1
ATOM 688 C C . ASP A 1 83 ? -18.456 1.328 17.692 1.00 96.62 83 ASP A C 1
ATOM 690 O O . ASP A 1 83 ? -19.418 1.099 18.419 1.00 96.62 83 ASP A O 1
ATOM 694 N N . ALA A 1 84 ? -17.209 0.991 18.037 1.00 96.06 84 ALA A N 1
ATOM 695 C CA . ALA A 1 84 ? -16.882 0.340 19.303 1.00 96.06 84 ALA A CA 1
ATOM 696 C C . ALA A 1 84 ? -17.266 1.207 20.511 1.00 96.06 84 ALA A C 1
ATOM 698 O O . ALA A 1 84 ? -17.867 0.699 21.454 1.00 96.06 84 ALA A O 1
ATOM 699 N N . ASN A 1 85 ? -16.976 2.512 20.474 1.00 96.69 85 ASN A N 1
ATOM 700 C CA . ASN A 1 85 ? -17.386 3.430 21.538 1.00 96.69 85 ASN A CA 1
ATOM 701 C C . ASN A 1 85 ? -18.912 3.515 21.646 1.00 96.69 85 ASN A C 1
ATOM 703 O O . ASN A 1 85 ? -19.441 3.412 22.745 1.00 96.69 85 ASN A O 1
ATOM 707 N N . ARG A 1 86 ? -19.627 3.625 20.517 1.00 97.44 86 ARG A N 1
ATOM 708 C CA . ARG A 1 86 ? -21.097 3.648 20.519 1.00 97.44 86 ARG A CA 1
ATOM 709 C C . ARG A 1 86 ? -21.679 2.364 21.116 1.00 97.44 86 ARG A C 1
ATOM 711 O O . ARG A 1 86 ? -22.554 2.443 21.967 1.00 97.44 86 ARG A O 1
ATOM 718 N N . GLN A 1 87 ? -21.170 1.198 20.716 1.00 96.94 87 GLN A N 1
ATOM 719 C CA . GLN A 1 87 ? -21.606 -0.086 21.275 1.00 96.94 87 GLN A CA 1
ATOM 720 C C . GLN A 1 87 ? -21.298 -0.198 22.771 1.00 96.94 87 GLN A C 1
ATOM 722 O O . GLN A 1 87 ? -22.110 -0.733 23.524 1.00 96.94 87 GLN A O 1
ATOM 727 N N . ALA A 1 88 ? -20.144 0.304 23.216 1.00 95.88 88 ALA A N 1
ATOM 728 C CA . ALA A 1 88 ? -19.800 0.336 24.632 1.00 95.88 88 ALA A CA 1
ATOM 729 C C . ALA A 1 88 ? -20.772 1.228 25.419 1.00 95.88 88 ALA A C 1
ATOM 731 O O . ALA A 1 88 ? -21.277 0.798 26.454 1.00 95.88 88 ALA A O 1
ATOM 732 N N . ASP A 1 89 ? -21.087 2.420 24.909 1.00 96.81 89 ASP A N 1
ATOM 733 C CA . ASP A 1 89 ? -22.036 3.346 25.534 1.00 96.81 89 ASP A CA 1
ATOM 734 C C . ASP A 1 89 ? -23.450 2.743 25.606 1.00 96.81 89 ASP A C 1
ATOM 736 O O . ASP A 1 89 ? -24.086 2.777 26.660 1.00 96.81 89 ASP A O 1
ATOM 740 N N . GLU A 1 90 ? -23.924 2.125 24.519 1.00 97.00 90 GLU A N 1
ATOM 741 C CA . GLU A 1 90 ? -25.214 1.422 24.469 1.00 97.00 90 GLU A CA 1
ATOM 742 C C . GLU A 1 90 ? -25.263 0.252 25.462 1.00 97.00 90 GLU A C 1
ATOM 744 O O . GLU A 1 90 ? -26.242 0.091 26.196 1.00 97.00 90 GLU A O 1
ATOM 749 N N . MET A 1 91 ? -24.190 -0.541 25.543 1.00 96.94 91 MET A N 1
ATOM 750 C CA . MET A 1 91 ? -24.087 -1.646 26.494 1.00 96.94 91 MET A CA 1
ATOM 751 C C . MET A 1 91 ? -24.103 -1.144 27.940 1.00 96.94 91 MET A C 1
ATOM 753 O O . MET A 1 91 ? -24.814 -1.706 28.773 1.00 96.94 91 MET A O 1
ATOM 757 N N . MET A 1 92 ? -23.357 -0.081 28.249 1.00 96.00 92 MET A N 1
ATOM 758 C CA . MET A 1 92 ? -23.346 0.513 29.588 1.00 96.00 92 MET A CA 1
ATOM 759 C C . MET A 1 92 ? -24.717 1.078 29.964 1.00 96.00 92 MET A C 1
ATOM 761 O O . MET A 1 92 ? -25.174 0.862 31.087 1.00 96.00 92 MET A O 1
ATOM 765 N N . ALA A 1 93 ? -25.405 1.741 29.031 1.00 96.56 93 ALA A N 1
ATOM 766 C CA . ALA A 1 93 ? -26.759 2.242 29.251 1.00 96.56 93 ALA A CA 1
ATOM 767 C C . ALA A 1 93 ? -27.748 1.100 29.542 1.00 96.56 93 ALA A C 1
ATOM 769 O O . ALA A 1 93 ? -28.493 1.167 30.522 1.00 96.56 93 ALA A O 1
ATOM 770 N N . ALA A 1 94 ? -27.700 0.018 28.758 1.00 96.44 94 ALA A N 1
ATOM 771 C CA . ALA A 1 94 ? -28.549 -1.154 28.964 1.00 96.44 94 ALA A CA 1
ATOM 772 C C . ALA A 1 94 ? -28.273 -1.845 30.310 1.00 96.44 94 ALA A C 1
ATOM 774 O O . ALA A 1 94 ? -29.205 -2.222 31.023 1.00 96.44 94 ALA A O 1
ATOM 775 N N . VAL A 1 95 ? -27.000 -1.986 30.699 1.00 96.25 95 VAL A N 1
ATOM 776 C CA . VAL A 1 95 ? -26.624 -2.534 32.012 1.00 96.25 95 VAL A CA 1
ATOM 777 C C . VAL A 1 95 ? -27.137 -1.636 33.137 1.00 96.25 95 VAL A C 1
ATOM 779 O O . VAL A 1 95 ? -27.694 -2.139 34.111 1.00 96.25 95 VAL A O 1
ATOM 782 N N . GLN A 1 96 ? -27.007 -0.315 33.007 1.00 95.56 96 GLN A N 1
ATOM 783 C CA . GLN A 1 96 ? -27.499 0.627 34.010 1.00 95.56 96 GLN A CA 1
ATOM 784 C C . GLN A 1 96 ? -29.019 0.513 34.196 1.00 95.56 96 GLN A C 1
ATOM 786 O O . GLN A 1 96 ? -29.498 0.482 35.332 1.00 95.56 96 GLN A O 1
ATOM 791 N N . GLU A 1 97 ? -29.778 0.396 33.105 1.00 96.38 97 GLU A N 1
ATOM 792 C CA . GLU A 1 97 ? -31.227 0.186 33.149 1.00 96.38 97 GLU A CA 1
ATOM 793 C C . GLU A 1 97 ? -31.587 -1.139 33.838 1.00 96.38 97 GLU A C 1
ATOM 795 O O . GLU A 1 97 ? -32.418 -1.161 34.752 1.00 96.38 97 GLU A O 1
ATOM 800 N N . GLN A 1 98 ? -30.901 -2.231 33.485 1.00 95.25 98 GLN A N 1
ATOM 801 C CA . GLN A 1 98 ? -31.090 -3.535 34.126 1.00 95.25 98 GLN A CA 1
ATOM 802 C C . GLN A 1 98 ? -30.784 -3.490 35.625 1.00 95.25 98 GLN A C 1
ATOM 804 O O . GLN A 1 98 ? -31.529 -4.063 36.420 1.00 95.25 98 GLN A O 1
ATOM 809 N N . VAL A 1 99 ? -29.727 -2.785 36.036 1.00 95.88 99 VAL A N 1
ATOM 810 C CA . VAL A 1 99 ? -29.378 -2.608 37.452 1.00 95.88 99 VAL A CA 1
ATOM 811 C C . VAL A 1 99 ? -30.476 -1.845 38.190 1.00 95.88 99 VAL A C 1
ATOM 813 O O . VAL A 1 99 ? -30.855 -2.241 39.295 1.00 95.88 99 VAL A O 1
ATOM 816 N N . VAL A 1 100 ? -31.022 -0.775 37.606 1.00 96.12 100 VAL A N 1
ATOM 817 C CA . VAL A 1 100 ? -32.130 -0.018 38.212 1.00 96.12 100 VAL A CA 1
ATOM 818 C C . VAL A 1 100 ? -33.374 -0.899 38.355 1.00 96.12 100 VAL A C 1
ATOM 820 O O . VAL A 1 100 ? -33.927 -0.991 39.456 1.00 96.12 100 VAL A O 1
ATOM 823 N N . ALA A 1 101 ? -33.764 -1.607 37.293 1.00 95.94 101 ALA A N 1
ATOM 824 C CA . ALA A 1 101 ? -34.900 -2.526 37.308 1.00 95.94 101 ALA A CA 1
ATOM 825 C C . ALA A 1 101 ? -34.714 -3.652 38.339 1.00 95.94 101 ALA A C 1
ATOM 827 O O . ALA A 1 101 ? -35.622 -3.953 39.119 1.00 95.94 101 ALA A O 1
ATOM 828 N N . PHE A 1 102 ? -33.512 -4.229 38.411 1.00 95.25 102 PHE A N 1
ATOM 829 C CA . PHE A 1 102 ? -33.169 -5.263 39.381 1.00 95.25 102 PHE A CA 1
ATOM 830 C C . PHE A 1 102 ? -33.262 -4.746 40.820 1.00 95.25 102 PHE A C 1
ATOM 832 O O . PHE A 1 102 ? -33.895 -5.381 41.662 1.00 95.25 102 PHE A O 1
ATOM 839 N N . ARG A 1 103 ? -32.708 -3.561 41.112 1.00 95.19 103 ARG A N 1
ATOM 840 C CA . ARG A 1 103 ? -32.811 -2.946 42.447 1.00 95.19 103 ARG A CA 1
ATOM 841 C C . ARG A 1 103 ? -34.259 -2.673 42.839 1.00 95.19 103 ARG A C 1
ATOM 843 O O . ARG A 1 103 ? -34.615 -2.864 44.002 1.00 95.19 103 ARG A O 1
ATOM 850 N N . GLN A 1 104 ? -35.092 -2.239 41.896 1.00 95.38 104 GLN A N 1
ATOM 851 C CA . GLN A 1 104 ? -36.510 -2.006 42.148 1.00 95.38 104 GLN A CA 1
ATOM 852 C C . GLN A 1 104 ? -37.255 -3.310 42.449 1.00 95.38 104 GLN A C 1
ATOM 854 O O . GLN A 1 104 ? -38.020 -3.354 43.414 1.00 95.38 104 GLN A O 1
ATOM 859 N N . LYS A 1 105 ? -36.968 -4.380 41.698 1.00 95.69 105 LYS A N 1
ATOM 860 C CA . LYS A 1 105 ? -37.517 -5.718 41.945 1.00 95.69 105 LYS A CA 1
ATOM 861 C C . LYS A 1 105 ? -37.112 -6.257 43.317 1.00 95.69 105 LYS A C 1
ATOM 863 O O . LYS A 1 105 ? -37.980 -6.585 44.115 1.00 95.69 105 LYS A O 1
ATOM 868 N N . VAL A 1 106 ? -35.818 -6.225 43.647 1.00 95.12 106 VAL A N 1
ATOM 869 C CA . VAL A 1 106 ? -35.313 -6.652 44.965 1.00 95.12 106 VAL A CA 1
ATOM 870 C C . VAL A 1 106 ? -35.982 -5.865 46.092 1.00 95.12 106 VAL A C 1
ATOM 872 O O . VAL A 1 106 ? -36.356 -6.437 47.112 1.00 95.12 106 VAL A O 1
ATOM 875 N N . ARG A 1 107 ? -36.190 -4.553 45.923 1.00 94.44 107 ARG A N 1
ATOM 876 C CA . ARG A 1 107 ? -36.878 -3.735 46.929 1.00 94.44 107 ARG A CA 1
ATOM 877 C C . ARG A 1 107 ? -38.340 -4.150 47.117 1.00 94.44 107 ARG A C 1
ATOM 879 O O . ARG A 1 107 ? -38.810 -4.158 48.252 1.00 94.44 107 ARG A O 1
ATOM 886 N N . GLN A 1 108 ? -39.051 -4.483 46.039 1.00 94.88 108 GLN A N 1
ATOM 887 C CA . GLN A 1 108 ? -40.420 -5.003 46.118 1.00 94.88 108 GLN A CA 1
ATOM 888 C C . GLN A 1 108 ? -40.465 -6.377 46.793 1.00 94.88 108 GLN A C 1
ATOM 890 O O . GLN A 1 108 ? -41.280 -6.571 47.694 1.00 94.88 108 GLN A O 1
ATOM 895 N N . ASP A 1 109 ? -39.559 -7.282 46.425 1.00 93.62 109 ASP A N 1
ATOM 896 C CA . ASP A 1 109 ? -39.469 -8.624 47.005 1.00 93.62 109 ASP A CA 1
ATOM 897 C C . ASP A 1 109 ? -39.193 -8.549 48.515 1.00 93.62 109 ASP A C 1
ATOM 899 O O . ASP A 1 109 ? -39.885 -9.185 49.309 1.00 93.62 109 ASP A O 1
ATOM 903 N N . VAL A 1 110 ? -38.259 -7.686 48.939 1.00 94.19 110 VAL A N 1
ATOM 904 C CA . VAL A 1 110 ? -37.965 -7.446 50.362 1.00 94.19 110 VAL A CA 1
ATOM 905 C C . VAL A 1 110 ? -39.194 -6.931 51.109 1.00 94.19 110 VAL A C 1
ATOM 907 O O . VAL A 1 110 ? -39.469 -7.407 52.207 1.00 94.19 110 VAL A O 1
ATOM 910 N N . LEU A 1 111 ? -39.949 -5.981 50.542 1.00 93.44 111 LEU A N 1
ATOM 911 C CA . LEU A 1 111 ? -41.164 -5.459 51.179 1.00 93.44 111 LEU A CA 1
ATOM 912 C C . LEU A 1 111 ? -42.237 -6.543 51.339 1.00 93.44 111 LEU A C 1
ATOM 914 O O . LEU A 1 111 ? -42.835 -6.647 52.411 1.00 93.44 111 LEU A O 1
ATOM 918 N N . GLN A 1 112 ? -42.450 -7.369 50.311 1.00 94.06 112 GLN A N 1
ATOM 919 C CA . GLN A 1 112 ? -43.389 -8.490 50.382 1.00 94.06 112 GLN A CA 1
ATOM 920 C C . GLN A 1 112 ? -42.975 -9.507 51.449 1.00 94.06 112 GLN A C 1
ATOM 922 O O . GLN A 1 112 ? -43.818 -9.976 52.217 1.0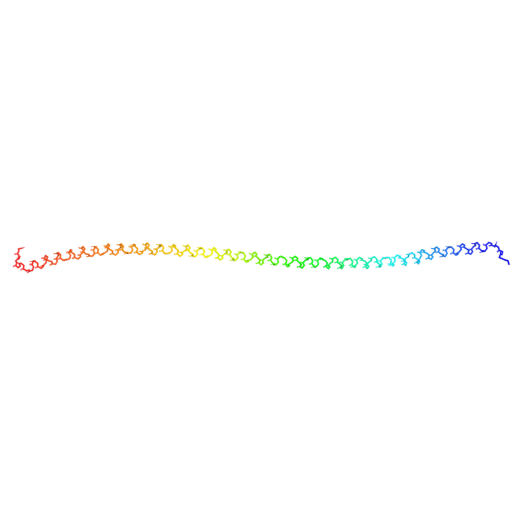0 94.06 112 GLN A O 1
ATOM 927 N N . GLU A 1 113 ? -41.686 -9.831 51.532 1.00 91.38 113 GLU A N 1
ATOM 928 C CA . GLU A 1 113 ? -41.174 -10.781 52.517 1.00 91.38 113 GLU A CA 1
ATOM 929 C C . GLU A 1 113 ? -41.301 -10.235 53.949 1.00 91.38 113 GLU A C 1
ATOM 931 O O . GLU A 1 113 ? -41.699 -10.958 54.863 1.00 91.38 113 GLU A O 1
ATOM 936 N N . LEU A 1 114 ? -41.087 -8.928 54.137 1.00 92.75 114 LEU A N 1
ATOM 937 C CA . LEU A 1 114 ? -41.302 -8.234 55.411 1.00 92.75 114 LEU A CA 1
ATOM 938 C C . LEU A 1 114 ? -42.776 -8.268 55.841 1.00 92.75 114 LEU A C 1
ATOM 940 O O . LEU A 1 114 ? -43.074 -8.486 57.019 1.00 92.75 114 LEU A O 1
ATOM 944 N N . GLU A 1 115 ? -43.714 -8.084 54.907 1.00 92.06 115 GLU A N 1
ATOM 945 C CA . GLU A 1 115 ? -45.145 -8.220 55.196 1.00 92.06 115 GLU A CA 1
ATOM 946 C C . GLU A 1 115 ? -45.539 -9.652 55.567 1.00 92.06 115 GLU A C 1
ATOM 948 O O . GLU A 1 115 ? -46.294 -9.847 56.527 1.00 92.06 115 GLU A O 1
ATOM 953 N N . LYS A 1 116 ? -45.027 -10.657 54.844 1.00 92.12 116 LYS A N 1
ATOM 954 C CA . LYS A 1 116 ? -45.248 -12.072 55.179 1.00 92.12 116 LYS A CA 1
ATOM 955 C C . LYS A 1 116 ? -44.718 -12.383 56.576 1.00 92.12 116 LYS A C 1
ATOM 957 O O . LYS A 1 116 ? -45.476 -12.895 57.400 1.00 92.12 116 LYS A O 1
ATOM 962 N N . ALA A 1 117 ? -43.478 -11.990 56.875 1.00 89.56 117 ALA A N 1
ATOM 963 C CA . ALA A 1 117 ? -42.861 -12.185 58.183 1.00 89.56 117 ALA A CA 1
ATOM 964 C C . ALA A 1 117 ? -43.671 -11.511 59.304 1.00 89.56 117 ALA A C 1
ATOM 966 O O . ALA A 1 117 ? -43.938 -12.132 60.331 1.00 89.56 117 ALA A O 1
ATOM 967 N N . ARG A 1 118 ? -44.159 -10.277 59.096 1.00 90.12 118 ARG A N 1
ATOM 968 C CA . ARG A 1 118 ? -45.042 -9.583 60.055 1.00 90.12 118 ARG A CA 1
ATOM 969 C C . ARG A 1 118 ? -46.359 -10.321 60.293 1.00 90.12 118 ARG A C 1
ATOM 971 O O . ARG A 1 118 ? -46.793 -10.425 61.439 1.00 90.12 118 ARG A O 1
ATOM 978 N N . LYS A 1 119 ? -47.008 -10.832 59.240 1.00 90.38 119 LYS A N 1
ATOM 979 C CA . LYS A 1 119 ? -48.239 -11.636 59.371 1.00 90.38 119 LYS A CA 1
ATOM 980 C C . LYS A 1 119 ? -47.975 -12.929 60.145 1.00 90.38 119 LYS A C 1
ATOM 982 O O . LYS A 1 119 ? -48.786 -13.314 60.982 1.00 90.38 119 LYS A O 1
ATOM 987 N N . GLN A 1 120 ? -46.841 -13.572 59.891 1.00 88.94 120 GLN A N 1
ATOM 988 C CA . GLN A 1 120 ? -46.442 -14.814 60.549 1.00 88.94 120 GLN A CA 1
ATOM 989 C C . GLN A 1 120 ? -46.128 -14.591 62.036 1.00 88.94 120 GLN A C 1
ATOM 991 O O . GLN A 1 120 ? -46.632 -15.332 62.876 1.00 88.94 120 GLN A O 1
ATOM 996 N N . LEU A 1 121 ? -45.414 -13.510 62.370 1.00 85.94 121 LEU A N 1
ATOM 997 C CA . LEU A 1 121 ? -45.169 -13.080 63.750 1.00 85.94 121 LEU A CA 1
ATOM 998 C C . LEU A 1 121 ? -46.462 -12.729 64.493 1.00 85.94 121 LEU A C 1
ATOM 1000 O O . LEU A 1 121 ? -46.605 -13.108 65.648 1.00 85.94 121 LEU A O 1
ATOM 1004 N N . ARG A 1 122 ? -47.432 -12.058 63.849 1.00 85.06 122 ARG A N 1
ATOM 1005 C CA . ARG A 1 122 ? -48.752 -11.801 64.460 1.00 85.06 122 ARG A CA 1
ATOM 1006 C C . ARG A 1 122 ? -49.486 -13.093 64.810 1.00 85.06 122 ARG A C 1
ATOM 1008 O O . ARG A 1 122 ? -49.954 -13.217 65.933 1.00 85.06 122 ARG A O 1
ATOM 1015 N N . LYS A 1 123 ? -49.520 -14.070 63.896 1.00 86.81 123 LYS A N 1
ATOM 1016 C CA . LYS A 1 123 ? -50.113 -15.391 64.175 1.00 86.81 123 LYS A CA 1
ATOM 1017 C C . LYS A 1 123 ? -49.415 -16.102 65.337 1.00 86.81 123 LYS A C 1
ATOM 1019 O O . LYS A 1 123 ? -50.077 -16.695 66.182 1.00 86.81 123 LYS A O 1
ATOM 1024 N N . GLN A 1 124 ? -48.083 -16.039 65.390 1.00 82.69 124 GLN A N 1
ATOM 1025 C CA . GLN A 1 124 ? -47.310 -16.609 66.497 1.00 82.69 124 GLN A CA 1
ATOM 1026 C C . GLN A 1 124 ? -47.584 -15.881 67.820 1.00 82.69 124 GLN A C 1
ATOM 1028 O O . GLN A 1 124 ? -47.737 -16.536 68.845 1.00 82.69 124 GLN A O 1
ATOM 1033 N N . ALA A 1 125 ? -47.704 -14.551 67.798 1.00 81.94 125 ALA A N 1
ATOM 1034 C CA . ALA A 1 125 ? -48.041 -13.752 68.971 1.00 81.94 125 ALA A CA 1
ATOM 1035 C C . ALA A 1 125 ? -49.454 -14.060 69.489 1.00 81.94 125 ALA A C 1
ATOM 1037 O O . ALA A 1 125 ? -49.616 -14.246 70.687 1.00 81.94 125 ALA A O 1
ATOM 1038 N N . GLU A 1 126 ? -50.453 -14.191 68.610 1.00 81.88 126 GLU A N 1
ATOM 1039 C CA . GLU A 1 126 ? -51.815 -14.608 68.982 1.00 81.88 126 GLU A CA 1
ATOM 1040 C C . GLU A 1 126 ? -51.829 -16.009 69.608 1.00 81.88 126 GLU A C 1
ATOM 1042 O O . GLU A 1 126 ? -52.444 -16.207 70.655 1.00 81.88 126 GLU A O 1
ATOM 1047 N N . SER A 1 127 ? -51.102 -16.964 69.016 1.00 81.94 127 SER A N 1
ATOM 1048 C CA . SER A 1 127 ? -50.952 -18.316 69.569 1.00 81.94 127 SER A CA 1
ATOM 1049 C C . SER A 1 127 ? -50.302 -18.299 70.953 1.00 81.94 127 SER A C 1
ATOM 1051 O O . SER A 1 127 ? -50.777 -18.976 71.863 1.00 81.94 127 SER A O 1
ATOM 1053 N N . LEU A 1 128 ? -49.234 -17.516 71.127 1.00 79.31 128 LEU A N 1
ATOM 1054 C CA . LEU A 1 128 ? -48.531 -17.391 72.402 1.00 79.31 128 LEU A CA 1
ATOM 1055 C C . LEU A 1 128 ? -49.403 -16.694 73.453 1.00 79.31 128 LEU A C 1
ATOM 1057 O O . LEU A 1 128 ? -49.439 -17.119 74.604 1.00 79.31 128 LEU A O 1
ATOM 1061 N N . SER A 1 129 ? -50.144 -15.650 73.071 1.00 79.31 129 SER A N 1
ATOM 1062 C CA . SER A 1 129 ? -51.116 -14.999 73.949 1.00 79.31 129 SER A CA 1
ATOM 1063 C C . SER A 1 129 ? -52.203 -15.975 74.391 1.00 79.31 129 SER A C 1
ATOM 1065 O O . SER A 1 129 ? -52.484 -16.031 75.581 1.00 79.31 129 SER A O 1
ATOM 1067 N N . LEU A 1 130 ? -52.752 -16.797 73.488 1.00 76.06 130 LEU A N 1
ATOM 1068 C CA . LEU A 1 130 ? -53.730 -17.833 73.836 1.00 76.06 130 LEU A CA 1
ATOM 1069 C C . LEU A 1 130 ? -53.147 -18.848 74.833 1.00 76.06 130 LEU A C 1
ATOM 1071 O O . LEU A 1 130 ? -53.802 -19.214 75.810 1.00 76.06 130 LEU A O 1
ATOM 1075 N N . GLU A 1 131 ? -51.902 -19.272 74.625 1.00 77.31 131 GLU A N 1
ATOM 1076 C CA . GLU A 1 131 ? -51.202 -20.201 75.513 1.00 77.31 131 GLU A CA 1
ATOM 1077 C C . GLU A 1 131 ? -50.969 -19.594 76.909 1.00 77.31 131 GLU A C 1
ATOM 1079 O O . GLU A 1 131 ? -51.259 -20.234 77.924 1.00 77.31 131 GLU A O 1
ATOM 1084 N N . ILE A 1 132 ? -50.534 -18.330 76.977 1.00 75.44 132 ILE A N 1
ATOM 1085 C CA . ILE A 1 132 ? -50.360 -17.583 78.232 1.00 75.44 132 ILE A CA 1
ATOM 1086 C C . ILE A 1 132 ? -51.705 -17.399 78.939 1.00 75.44 132 ILE A C 1
ATOM 1088 O O . ILE A 1 132 ? -51.808 -17.674 80.131 1.00 75.44 132 ILE A O 1
ATOM 1092 N N . THR A 1 133 ? -52.752 -16.986 78.223 1.00 72.81 133 THR A N 1
ATOM 1093 C CA . THR A 1 133 ? -54.113 -16.838 78.755 1.00 72.81 133 THR A CA 1
ATOM 1094 C C . THR A 1 133 ? -54.609 -18.164 79.337 1.00 72.81 133 THR A C 1
ATOM 1096 O O . THR A 1 133 ? -55.105 -18.181 80.460 1.00 72.81 133 THR A O 1
ATOM 1099 N N . THR A 1 134 ? -54.371 -19.289 78.658 1.00 69.50 134 THR A N 1
ATOM 1100 C CA . THR A 1 134 ? -54.713 -20.639 79.148 1.00 69.50 134 THR A CA 1
ATOM 1101 C C . THR A 1 134 ? -53.921 -21.019 80.407 1.00 69.50 134 THR A C 1
ATOM 1103 O O . THR A 1 134 ? -54.464 -21.630 81.329 1.00 69.50 134 THR A O 1
ATOM 1106 N N . LYS A 1 135 ? -52.638 -20.640 80.485 1.00 69.31 135 LYS A N 1
ATOM 1107 C CA . LYS A 1 135 ? -51.769 -20.887 81.649 1.00 69.31 135 LYS A CA 1
ATOM 1108 C C . LYS A 1 135 ? -52.100 -20.000 82.857 1.00 69.31 135 LYS A C 1
ATOM 1110 O O . LYS A 1 135 ? -52.004 -20.483 83.981 1.00 69.31 135 LYS A O 1
ATOM 1115 N N . VAL A 1 136 ? -52.483 -18.738 82.643 1.00 64.88 136 VAL A N 1
ATOM 1116 C CA . VAL A 1 136 ? -52.739 -17.737 83.701 1.00 64.88 136 VAL A CA 1
ATOM 1117 C C . VAL A 1 136 ? -54.173 -17.801 84.235 1.00 64.88 136 VAL A C 1
ATOM 1119 O O . VAL A 1 136 ? -54.366 -17.656 85.439 1.00 64.88 136 VAL A O 1
ATOM 1122 N N . LEU A 1 137 ? -55.182 -18.074 83.395 1.00 59.94 137 LEU A N 1
ATOM 1123 C CA . LEU A 1 137 ? -56.583 -18.190 83.842 1.00 59.94 137 LEU A CA 1
ATOM 1124 C C . LEU A 1 137 ? -56.897 -19.477 84.601 1.00 59.94 137 LEU A C 1
ATOM 1126 O O . LEU A 1 137 ? -58.007 -19.617 85.104 1.00 59.94 137 LEU A O 1
ATOM 1130 N N . GLY A 1 138 ? -55.930 -20.385 84.742 1.00 60.53 138 GLY A N 1
ATOM 1131 C CA . GLY A 1 138 ? -55.902 -21.301 85.874 1.00 60.53 138 GLY A CA 1
ATOM 1132 C C . GLY A 1 138 ? -57.188 -22.084 86.143 1.00 60.53 138 GLY A C 1
ATOM 1133 O O . GLY A 1 138 ? -57.466 -22.347 87.307 1.00 60.53 138 GLY A O 1
ATOM 1134 N N . ARG A 1 139 ? -57.964 -22.499 85.131 1.00 47.06 139 ARG A N 1
ATOM 1135 C CA . ARG A 1 139 ? -58.809 -23.693 85.263 1.00 47.06 139 ARG A CA 1
ATOM 1136 C C . ARG A 1 139 ? -59.253 -24.276 83.928 1.00 47.06 139 ARG A C 1
ATOM 1138 O O . ARG A 1 139 ? -59.865 -23.606 83.107 1.00 47.06 139 ARG A O 1
ATOM 1145 N N . ARG A 1 140 ? -58.964 -25.573 83.803 1.00 49.50 140 ARG A N 1
ATOM 1146 C CA . ARG A 1 140 ? -59.586 -26.534 82.891 1.00 49.50 140 ARG A CA 1
ATOM 1147 C C . ARG A 1 140 ? -61.106 -26.521 83.047 1.00 49.50 140 ARG A C 1
ATOM 1149 O O . ARG A 1 140 ? -61.594 -26.584 84.179 1.00 49.50 140 ARG A O 1
ATOM 1156 N N . VAL A 1 141 ? -61.794 -26.600 81.917 1.00 45.25 141 VAL A N 1
ATOM 1157 C CA . VAL A 1 141 ? -62.668 -27.741 81.615 1.00 45.25 141 VAL A CA 1
ATOM 1158 C C . VAL A 1 141 ? -62.182 -28.308 80.291 1.00 45.25 141 VAL A C 1
ATOM 1160 O O . VAL A 1 141 ? -61.871 -27.481 79.406 1.00 45.25 141 VAL A O 1
#

Foldseek 3Di:
DPDPDVVVVVVVVVVVVVVVCCCVPPVVVVVVVVVVVVVVVVVVVVVVVVVVVVVVVVVVVVVVVVVVVVVVVVVVVVVVVVVVVVVVVVVVVVVVVVVVVVVVVVVVVVVVVVVVVVVVVVVVVVVVVVVVCVVVVPDDD

Secondary structure (DSSP, 8-state):
-----HHHHHHHHHHHHHHHHHIIIIIHHHHHHHHHHHHHHHHHHHHHHHHHHHHHHHHHHHHHHHHHHHHHHHHHHHHHHHHHHHHHHHHHHHHHHHHHHHHHHHHHHHHHHHHHHHHHHHHHHHHHHHHHHHHHS----

Radius of gyration: 59.46 Å; chains: 1; bounding box: 113×43×165 Å

Organism: NCBI:txid980445

pLDDT: mean 90.08, std 11.46, range [45.03, 97.5]

Sequence (141 aa):
MISLNATLIVQVALFLGLLFVLNRLMIQPIHRLILEREQHLRDLRNQLQSFHEQLAQTSRDIQRRLKRAEQEAREVQAGMRRDANRQADEMMAAVQEQVVAFRQKVRQDVLQELEKARKQLRKQAESLSLEITTKVLGRRV

InterPro domains:
  IPR002146 ATP synthase, F0 complex, subunit b/b', bacterial/chloroplast [MF_01398] (1-139)
  IPR002146 ATP synthase, F0 complex, subunit b/b', bacterial/chloroplast [PF00430] (7-137)
  IPR050059 ATP synthase B chain [PTHR33445] (2-140)